Protein AF-A0A3M7LUS4-F1 (afdb_monomer)

Mean predicted aligned error: 15.09 Å

Sequence (113 aa):
MAPHTVATRAAIVAFKVDGKTNNEITALTGVDTRTIQRIVARAIARGFDPDARPMVLLNHYFEDAPRSGRPSKRAEVAKRIEELVNSSRDERETETPEELDPLGELEPLEGLE

Foldseek 3Di:
DPDDDLVLLLVLLVVVLVPDDLVVNCVVRVDDSVVSVVSNVQLVVQPQDSPDPPGDRDSSSRDDDDPPDPQDPVNVVVVVVVVVVVVVVVVVVPPDPDDDDPDDDDDDDDDDD

Nearest PDB structures (foldseek):
  2lvs-assembly1_A  TM=4.681E-01  e=2.027E-01  Hyperthermus butylicus DSM 5456
  7r3e-assembly1_A  TM=7.385E-01  e=7.159E+00  Pseudomonas aeruginosa PAO1
  2pmh-assembly1_A  TM=6.566E-01  e=5.319E+00  Sulfurisphaera tokodaii str. 7
  5a31-assembly1_N  TM=3.880E-01  e=3.307E+00  Homo sapiens

pLDDT: mean 81.19, std 18.34, range [42.69, 98.0]

Solvent-accessible surface area (backbone atoms only — not comparable to full-atom values): 7374 Å² total; per-residue (Å²): 128,82,85,75,51,51,66,58,48,50,51,54,44,52,41,48,64,74,65,53,50,58,66,59,50,22,72,75,69,73,46,54,58,70,55,52,52,53,50,47,55,46,19,42,76,58,71,47,61,78,82,48,82,78,76,79,88,58,67,81,39,48,54,81,74,84,77,87,59,82,75,49,75,66,55,51,51,51,52,51,50,52,54,49,55,52,56,65,52,65,70,69,73,73,77,71,82,76,80,83,84,83,85,88,84,83,81,80,92,80,84,92,130

Organism: NCBI:txid1302712

Secondary structure (DSSP, 8-state):
-PPPPHHHHHHHHHHHHTT--HHHHHHHH---HHHHHHHHHHHHHTT--SS-SS----HHHHSPPP---SPPHHHHHHHHHHHHHHHHHHTTS--PPP---------------

Structure (mmCIF, N/CA/C/O backbone):
data_AF-A0A3M7LUS4-F1
#
_entry.id   AF-A0A3M7LUS4-F1
#
loop_
_atom_site.group_PDB
_atom_site.id
_atom_site.type_symbol
_atom_site.label_atom_id
_atom_site.label_alt_id
_atom_site.label_comp_id
_atom_site.label_asym_id
_atom_site.label_entity_id
_atom_site.label_seq_id
_atom_site.pdbx_PDB_ins_code
_atom_site.Cartn_x
_atom_site.Cartn_y
_atom_site.Cartn_z
_atom_site.occupancy
_atom_site.B_iso_or_equiv
_atom_site.auth_seq_id
_atom_site.auth_comp_id
_atom_site.auth_asym_id
_atom_site.auth_atom_id
_atom_site.pdbx_PDB_model_num
ATOM 1 N N . MET A 1 1 ? 5.631 12.030 6.169 1.00 51.47 1 MET A N 1
ATOM 2 C CA . MET A 1 1 ? 5.195 10.686 6.601 1.00 51.47 1 MET A CA 1
ATOM 3 C C . MET A 1 1 ? 6.411 9.799 6.716 1.00 51.47 1 MET A C 1
ATOM 5 O O . MET A 1 1 ? 7.170 9.728 5.754 1.00 51.47 1 MET A O 1
ATOM 9 N N . ALA A 1 2 ? 6.590 9.146 7.863 1.00 60.56 2 ALA A N 1
ATOM 10 C CA . ALA A 1 2 ? 7.526 8.035 7.958 1.00 60.56 2 ALA A CA 1
ATOM 11 C C . ALA A 1 2 ? 7.120 6.947 6.941 1.00 60.56 2 ALA A C 1
ATOM 13 O O . ALA A 1 2 ? 5.923 6.752 6.710 1.00 60.56 2 ALA A O 1
ATOM 14 N N . PRO A 1 3 ? 8.077 6.286 6.276 1.00 78.38 3 PRO A N 1
ATOM 15 C CA . PRO A 1 3 ? 7.762 5.245 5.310 1.00 78.38 3 PRO A CA 1
ATOM 16 C C . PRO A 1 3 ? 7.086 4.065 6.019 1.00 78.38 3 PRO A C 1
ATOM 18 O O . PRO A 1 3 ? 7.643 3.496 6.954 1.00 78.38 3 PRO A O 1
ATOM 21 N N . HIS A 1 4 ? 5.888 3.683 5.572 1.00 88.75 4 HIS A N 1
ATOM 22 C CA . HIS A 1 4 ? 5.248 2.454 6.043 1.00 88.75 4 HIS A CA 1
ATOM 23 C C . HIS A 1 4 ? 6.012 1.245 5.505 1.00 88.75 4 HIS A C 1
ATOM 25 O O . HIS A 1 4 ? 6.396 1.217 4.330 1.00 88.75 4 HIS A O 1
ATOM 31 N N . THR A 1 5 ? 6.227 0.236 6.344 1.00 93.94 5 THR A N 1
ATOM 32 C CA . THR A 1 5 ? 6.899 -0.996 5.919 1.00 93.94 5 THR A CA 1
ATOM 33 C C . THR A 1 5 ? 6.065 -1.718 4.857 1.00 93.94 5 THR A C 1
ATOM 35 O O . THR A 1 5 ? 4.860 -1.484 4.716 1.00 93.94 5 THR A O 1
ATOM 38 N N . VAL A 1 6 ? 6.705 -2.598 4.085 1.00 95.06 6 VAL A N 1
ATOM 39 C CA . VAL A 1 6 ? 6.011 -3.458 3.111 1.00 95.06 6 VAL A CA 1
ATOM 40 C C . VAL A 1 6 ? 4.909 -4.275 3.796 1.00 95.06 6 VAL A C 1
ATOM 42 O O . VAL A 1 6 ? 3.795 -4.336 3.285 1.00 95.06 6 VAL A O 1
ATOM 45 N N . ALA A 1 7 ? 5.176 -4.789 5.001 1.00 95.69 7 ALA A N 1
ATOM 46 C CA . ALA A 1 7 ? 4.209 -5.544 5.793 1.00 95.69 7 ALA A CA 1
ATOM 47 C C . ALA A 1 7 ? 2.953 -4.724 6.140 1.00 95.69 7 ALA A C 1
ATOM 49 O O . ALA A 1 7 ? 1.838 -5.196 5.931 1.00 95.69 7 ALA A O 1
ATOM 50 N N . THR A 1 8 ? 3.107 -3.475 6.600 1.00 96.62 8 THR A N 1
ATOM 51 C CA . THR A 1 8 ? 1.955 -2.606 6.903 1.00 96.62 8 THR A CA 1
ATOM 52 C C . THR A 1 8 ? 1.119 -2.334 5.652 1.00 96.62 8 THR A C 1
ATOM 54 O O . THR A 1 8 ? -0.108 -2.371 5.708 1.00 96.62 8 THR A O 1
ATOM 57 N N . ARG A 1 9 ? 1.766 -2.089 4.505 1.00 96.81 9 ARG A N 1
ATOM 58 C CA . ARG A 1 9 ? 1.069 -1.857 3.230 1.00 96.81 9 ARG A CA 1
ATOM 59 C C . ARG A 1 9 ? 0.298 -3.096 2.768 1.00 96.81 9 ARG A C 1
ATOM 61 O O . ARG A 1 9 ? -0.855 -2.962 2.366 1.00 96.81 9 ARG A O 1
ATOM 68 N N . ALA A 1 10 ? 0.908 -4.277 2.871 1.00 97.25 10 ALA A N 1
ATOM 69 C CA . ALA A 1 10 ? 0.267 -5.544 2.534 1.00 97.25 10 ALA A CA 1
ATOM 70 C C . ALA A 1 10 ? -0.949 -5.822 3.433 1.00 97.25 10 ALA A C 1
ATOM 72 O O . ALA A 1 10 ? -2.017 -6.153 2.924 1.00 97.25 10 ALA A O 1
ATOM 73 N N . ALA A 1 11 ? -0.824 -5.602 4.748 1.00 97.38 11 ALA A N 1
ATOM 74 C CA . ALA A 1 11 ? -1.928 -5.767 5.694 1.00 97.38 11 ALA A CA 1
ATOM 75 C C . ALA A 1 11 ? -3.113 -4.839 5.375 1.00 97.38 11 ALA A C 1
ATOM 77 O O . ALA A 1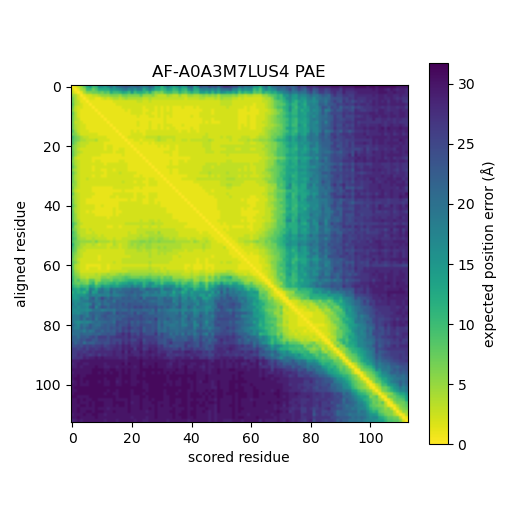 11 ? -4.259 -5.277 5.378 1.00 97.38 11 ALA A O 1
ATOM 78 N N . ILE A 1 12 ? -2.846 -3.573 5.030 1.00 97.75 12 ILE A N 1
ATOM 79 C CA . ILE A 1 12 ? -3.886 -2.614 4.625 1.00 97.75 12 ILE A CA 1
ATOM 80 C C . ILE A 1 12 ? -4.658 -3.110 3.399 1.00 97.75 12 ILE A C 1
ATOM 82 O O . ILE A 1 12 ? -5.886 -3.041 3.384 1.00 97.75 12 ILE A O 1
ATOM 86 N N . VAL A 1 13 ? -3.958 -3.605 2.374 1.00 97.69 13 VAL A N 1
ATOM 87 C CA . VAL A 1 13 ? -4.610 -4.122 1.162 1.00 97.69 13 VAL A CA 1
ATOM 88 C C . VAL A 1 13 ? -5.402 -5.390 1.460 1.00 97.69 13 VAL A C 1
AT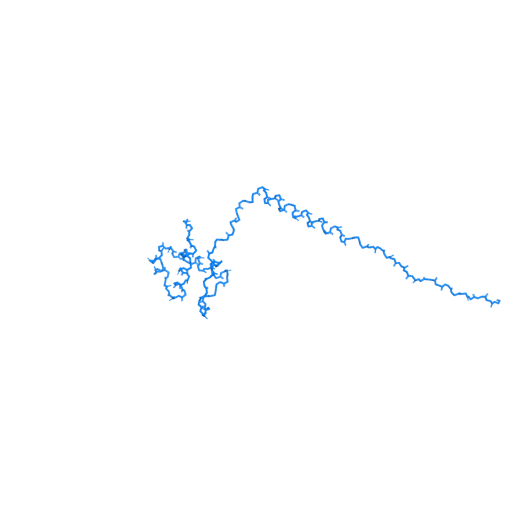OM 90 O O . VAL A 1 13 ? -6.549 -5.484 1.031 1.00 97.69 13 VAL A O 1
ATOM 93 N N . ALA A 1 14 ? -4.860 -6.302 2.269 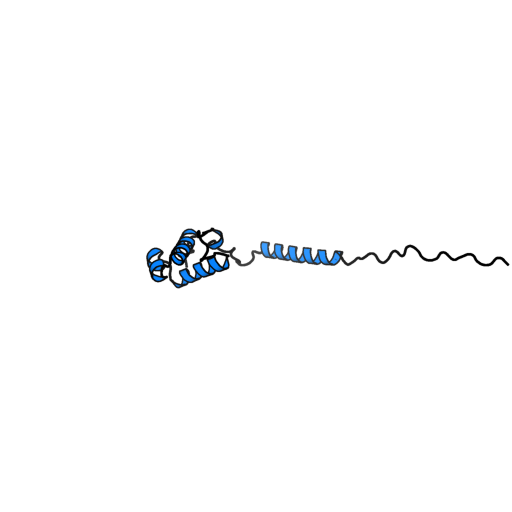1.00 97.31 14 ALA A N 1
ATOM 94 C CA . ALA A 1 14 ? -5.578 -7.494 2.711 1.00 97.31 14 ALA A CA 1
ATOM 95 C C . ALA A 1 14 ? -6.884 -7.137 3.442 1.00 97.31 14 ALA A C 1
ATOM 97 O O . ALA A 1 14 ? -7.943 -7.646 3.090 1.00 97.31 14 ALA A O 1
ATOM 98 N N . PHE A 1 15 ? -6.841 -6.198 4.393 1.00 97.69 15 PHE A N 1
ATOM 99 C CA . PHE A 1 15 ? -8.043 -5.724 5.087 1.00 97.69 15 PHE A CA 1
ATOM 100 C C . PHE A 1 15 ? -9.044 -5.053 4.152 1.00 97.69 15 PHE A C 1
ATOM 102 O O . PHE A 1 15 ? -10.251 -5.151 4.368 1.00 97.69 15 PHE A O 1
ATOM 109 N N . LYS A 1 16 ? -8.559 -4.370 3.110 1.00 96.38 16 LYS A N 1
ATOM 110 C CA . LYS A 1 16 ? -9.435 -3.740 2.128 1.00 96.38 16 LYS A CA 1
ATOM 111 C C . LYS A 1 16 ? -10.191 -4.773 1.297 1.00 96.38 16 LYS A C 1
ATOM 113 O O . LYS A 1 16 ? -11.386 -4.598 1.085 1.00 96.38 16 LYS A O 1
ATOM 118 N N . VAL A 1 17 ? -9.511 -5.837 0.870 1.00 96.19 17 VAL A N 1
ATOM 119 C CA . VAL A 1 17 ? -10.120 -6.962 0.139 1.00 96.19 17 VAL A CA 1
ATOM 120 C C . VAL A 1 17 ? -11.077 -7.757 1.029 1.00 96.19 17 VAL A C 1
ATOM 122 O O . VAL A 1 17 ? -12.121 -8.195 0.560 1.00 96.19 17 VAL A O 1
ATOM 125 N N . ASP A 1 18 ? -10.771 -7.864 2.323 1.00 95.12 18 ASP A N 1
ATOM 126 C CA . ASP A 1 18 ? -11.642 -8.451 3.354 1.00 95.12 18 ASP A CA 1
ATOM 127 C C . ASP A 1 18 ? -12.892 -7.595 3.668 1.00 95.12 18 ASP A C 1
ATOM 129 O O . ASP A 1 18 ? -13.742 -7.985 4.461 1.00 95.12 18 ASP A O 1
ATOM 133 N N . GLY A 1 19 ? -13.031 -6.414 3.054 1.00 95.81 19 GLY A N 1
ATOM 134 C CA . GLY A 1 19 ? -14.228 -5.574 3.162 1.00 95.81 19 GLY A CA 1
ATOM 135 C C . GLY A 1 19 ? -14.224 -4.568 4.316 1.00 95.81 19 GLY A C 1
ATOM 136 O O . GLY A 1 19 ? -15.234 -3.902 4.540 1.00 95.81 19 GLY A O 1
ATOM 137 N N . LYS A 1 20 ? -13.104 -4.391 5.031 1.00 97.31 20 LYS A N 1
ATOM 138 C CA . LYS A 1 20 ? -13.018 -3.402 6.118 1.00 97.31 20 LYS A CA 1
ATOM 139 C C . LYS A 1 20 ? -13.118 -1.969 5.603 1.00 97.31 20 LYS A C 1
ATOM 141 O O . LYS A 1 20 ? -12.579 -1.584 4.553 1.00 97.31 20 LYS A O 1
ATOM 146 N N . THR A 1 21 ? -13.783 -1.138 6.393 1.00 97.81 21 THR A N 1
ATOM 147 C CA . THR A 1 21 ? -13.861 0.301 6.161 1.00 97.81 21 THR A CA 1
ATOM 148 C C . THR A 1 21 ? -12.510 0.961 6.436 1.00 97.81 21 THR A C 1
ATOM 150 O O . THR A 1 21 ? -11.677 0.459 7.190 1.00 97.81 21 THR A O 1
ATOM 153 N N . ASN A 1 22 ? -12.275 2.136 5.846 1.00 97.25 22 ASN A N 1
ATOM 154 C CA . ASN A 1 22 ? -11.017 2.853 6.073 1.00 97.25 22 ASN A CA 1
ATOM 155 C C . ASN A 1 22 ? -10.842 3.247 7.548 1.00 97.25 22 ASN A C 1
ATOM 157 O O . ASN A 1 22 ? -9.716 3.255 8.028 1.00 97.25 22 ASN A O 1
ATOM 161 N N . ASN A 1 23 ? -11.934 3.525 8.266 1.00 97.56 23 ASN A N 1
ATOM 162 C CA . ASN A 1 23 ? -11.887 3.890 9.682 1.00 97.56 23 ASN A CA 1
ATOM 163 C C . ASN A 1 23 ? -11.447 2.710 10.557 1.00 97.56 23 ASN A C 1
ATOM 165 O O . ASN A 1 23 ? -10.610 2.887 11.438 1.00 97.56 23 ASN A O 1
ATOM 169 N N . GLU A 1 24 ? -11.950 1.503 10.284 1.00 98.00 24 GLU A N 1
ATOM 170 C CA . GLU A 1 24 ? -11.506 0.285 10.976 1.00 98.00 24 GLU A CA 1
ATOM 171 C C . GLU A 1 24 ? -10.031 -0.004 10.691 1.00 98.00 24 GLU A C 1
ATOM 173 O O . GLU A 1 24 ? -9.264 -0.303 11.603 1.00 98.00 24 GLU A O 1
ATOM 178 N N . ILE A 1 25 ? -9.597 0.148 9.436 1.00 98.00 25 ILE A N 1
ATOM 179 C CA . ILE A 1 25 ? -8.189 -0.039 9.065 1.00 98.00 25 ILE A CA 1
ATOM 180 C C . ILE A 1 25 ? -7.300 1.000 9.763 1.00 98.00 25 ILE A C 1
ATOM 182 O O . ILE A 1 25 ? -6.218 0.654 10.240 1.00 98.00 25 ILE A O 1
ATOM 186 N N . THR A 1 26 ? -7.742 2.256 9.869 1.00 97.62 26 THR A N 1
ATOM 187 C CA . THR A 1 26 ? -7.034 3.295 10.629 1.00 97.62 26 THR A CA 1
ATOM 188 C C . THR A 1 26 ? -6.947 2.937 12.109 1.00 97.62 26 THR A C 1
ATOM 190 O O . THR A 1 26 ? -5.871 3.063 12.686 1.00 97.62 26 THR A O 1
ATOM 193 N N . ALA A 1 27 ? -8.022 2.431 12.716 1.00 97.31 27 ALA A N 1
ATOM 194 C CA . ALA A 1 27 ? -8.006 1.987 14.108 1.00 97.31 27 ALA A CA 1
ATOM 195 C C . ALA A 1 27 ? -7.037 0.811 14.343 1.00 97.31 27 ALA A C 1
ATOM 197 O O . ALA A 1 27 ? -6.369 0.767 15.372 1.00 97.31 27 ALA A O 1
ATOM 198 N N . LEU A 1 28 ? -6.917 -0.111 13.380 1.00 96.38 28 LEU A N 1
ATOM 199 C CA . LEU A 1 28 ? -6.034 -1.280 13.474 1.00 96.38 28 LEU A CA 1
ATOM 200 C C . LEU A 1 28 ? -4.559 -0.959 13.204 1.00 96.38 28 LEU A C 1
ATOM 202 O O . LEU A 1 28 ? -3.674 -1.541 13.823 1.00 96.38 28 LEU A O 1
ATOM 206 N N . THR A 1 29 ? -4.282 -0.079 12.242 1.00 94.94 29 THR A N 1
ATOM 207 C CA . THR A 1 29 ? -2.917 0.141 11.726 1.00 94.94 29 THR A CA 1
ATOM 208 C C . THR A 1 29 ? -2.315 1.486 12.127 1.00 94.94 29 THR A C 1
ATOM 210 O O . THR A 1 29 ? -1.119 1.698 11.933 1.00 94.94 29 THR A O 1
ATOM 213 N N . GLY A 1 30 ? -3.126 2.414 12.643 1.00 95.56 30 GLY A N 1
ATOM 214 C CA . GLY A 1 30 ? -2.736 3.799 12.914 1.00 95.56 30 GLY A CA 1
ATOM 215 C C . GLY A 1 30 ? -2.483 4.638 11.655 1.00 95.56 30 GLY A C 1
ATOM 216 O O . GLY A 1 30 ? -2.020 5.773 11.758 1.00 95.56 30 GLY A O 1
ATOM 217 N N . VAL A 1 31 ? -2.749 4.098 10.461 1.00 95.75 31 VAL A N 1
ATOM 218 C CA . VAL A 1 31 ? -2.508 4.781 9.186 1.00 95.75 31 VAL A CA 1
ATOM 219 C C . VAL A 1 31 ? -3.719 5.619 8.801 1.00 95.75 31 VAL A C 1
ATOM 221 O O . VAL A 1 31 ? -4.855 5.147 8.834 1.00 95.75 31 VAL A O 1
ATOM 224 N N . ASP A 1 32 ? -3.480 6.869 8.407 1.00 95.88 32 ASP A N 1
ATOM 225 C CA . ASP A 1 32 ? -4.545 7.779 8.006 1.00 95.88 32 ASP A CA 1
ATOM 226 C C . ASP A 1 32 ? -5.283 7.289 6.745 1.00 95.88 32 ASP A C 1
ATOM 228 O O . ASP A 1 32 ? -4.726 6.625 5.863 1.00 95.88 32 ASP A O 1
ATOM 232 N N . THR A 1 33 ? -6.561 7.646 6.646 1.00 96.88 33 THR A N 1
ATOM 233 C CA . THR A 1 33 ? -7.457 7.188 5.575 1.00 96.88 33 THR A CA 1
ATOM 234 C C . THR A 1 33 ? -6.978 7.583 4.177 1.00 96.88 33 THR A C 1
ATOM 236 O O . THR A 1 33 ? -7.136 6.805 3.231 1.00 96.88 33 THR A O 1
ATOM 239 N N . ARG A 1 34 ? -6.340 8.751 4.029 1.00 96.00 34 ARG A N 1
ATOM 240 C CA . ARG A 1 34 ? -5.773 9.217 2.754 1.00 96.00 34 ARG A CA 1
ATOM 241 C C . ARG A 1 34 ? -4.588 8.349 2.340 1.00 96.00 34 ARG A C 1
ATOM 243 O O . ARG A 1 34 ? -4.436 8.019 1.164 1.00 96.00 34 ARG A O 1
ATOM 250 N N . THR A 1 35 ? -3.755 7.947 3.288 1.00 95.75 35 THR A N 1
ATOM 251 C CA . THR A 1 35 ? -2.636 7.042 3.046 1.00 95.75 35 THR A CA 1
ATOM 252 C C . THR A 1 35 ? -3.103 5.641 2.692 1.00 95.75 35 THR A C 1
ATOM 254 O O . THR A 1 35 ? -2.571 5.067 1.742 1.00 95.75 35 THR A O 1
ATOM 257 N N . ILE A 1 36 ? -4.125 5.117 3.374 1.00 96.81 36 ILE A N 1
ATOM 258 C CA . ILE A 1 36 ? -4.747 3.831 3.028 1.00 96.81 36 ILE A CA 1
ATOM 259 C C . ILE A 1 36 ? -5.168 3.825 1.553 1.00 96.81 36 ILE A C 1
ATOM 261 O O . ILE A 1 36 ? -4.763 2.942 0.797 1.00 96.81 36 ILE A O 1
ATOM 265 N N . GLN A 1 37 ? -5.899 4.853 1.111 1.00 96.88 37 GLN A N 1
ATOM 266 C CA . GLN A 1 37 ? -6.328 4.975 -0.287 1.00 96.88 37 GLN A CA 1
ATOM 267 C C . GLN A 1 37 ? -5.142 5.015 -1.261 1.00 96.88 37 GLN A C 1
ATOM 269 O O . GLN A 1 37 ? -5.161 4.334 -2.285 1.00 96.88 37 GLN A O 1
ATOM 274 N N . ARG A 1 38 ? -4.078 5.761 -0.936 1.00 96.12 38 ARG A N 1
ATOM 275 C CA . ARG A 1 38 ? -2.865 5.827 -1.770 1.00 96.12 38 ARG A CA 1
ATOM 276 C C . ARG A 1 38 ? -2.142 4.488 -1.872 1.00 96.12 38 ARG A C 1
ATOM 278 O O . ARG A 1 38 ? -1.609 4.179 -2.935 1.00 96.12 38 ARG A O 1
ATOM 285 N N . ILE A 1 39 ? -2.086 3.722 -0.783 1.00 96.44 39 ILE A N 1
ATOM 286 C CA . ILE A 1 39 ? -1.462 2.395 -0.763 1.00 96.44 39 ILE A CA 1
ATOM 287 C C . ILE A 1 39 ? -2.236 1.448 -1.679 1.00 96.44 39 ILE A C 1
ATOM 289 O O . ILE A 1 39 ? -1.628 0.830 -2.550 1.00 96.44 39 ILE A O 1
ATOM 293 N N . VAL A 1 40 ? -3.563 1.393 -1.531 1.00 96.50 40 VAL A N 1
ATOM 294 C CA . VAL A 1 40 ? -4.432 0.536 -2.351 1.00 96.50 40 VAL A CA 1
ATOM 295 C C . VAL A 1 40 ? -4.321 0.908 -3.831 1.00 96.50 40 VAL A C 1
ATOM 297 O O . VAL A 1 40 ? -4.039 0.047 -4.659 1.00 96.50 40 VAL A O 1
ATOM 300 N N . ALA A 1 41 ? -4.439 2.196 -4.168 1.00 96.88 41 ALA A N 1
ATOM 301 C CA . ALA A 1 41 ? -4.322 2.664 -5.549 1.00 96.88 41 ALA A CA 1
ATOM 302 C C . ALA A 1 41 ? -2.962 2.311 -6.176 1.00 96.88 41 ALA A C 1
ATOM 304 O O . ALA A 1 41 ? -2.892 1.922 -7.339 1.00 96.88 41 ALA A O 1
ATOM 305 N N . ARG A 1 42 ? -1.871 2.410 -5.405 1.00 95.94 42 ARG A N 1
ATOM 306 C CA . ARG A 1 42 ? -0.529 2.056 -5.884 1.00 95.94 42 ARG A CA 1
ATOM 307 C C . ARG A 1 42 ? -0.354 0.553 -6.081 1.00 95.94 42 ARG A C 1
ATOM 309 O O . ARG A 1 42 ? 0.326 0.168 -7.026 1.00 95.94 42 ARG A O 1
ATOM 316 N N . ALA A 1 43 ? -0.930 -0.273 -5.210 1.00 96.50 43 ALA A N 1
ATOM 317 C CA . ALA A 1 43 ? -0.913 -1.720 -5.390 1.00 96.50 43 ALA A CA 1
ATOM 318 C C . ALA A 1 43 ? -1.624 -2.099 -6.699 1.00 96.50 43 ALA A C 1
ATOM 320 O O . ALA A 1 43 ? -1.036 -2.795 -7.524 1.00 96.50 43 ALA A O 1
ATOM 321 N N . ILE A 1 44 ? -2.824 -1.551 -6.937 1.00 96.81 44 ILE A N 1
ATOM 322 C CA . ILE A 1 44 ? -3.594 -1.772 -8.175 1.00 96.81 44 ILE A CA 1
ATOM 323 C C . ILE A 1 44 ? -2.795 -1.316 -9.402 1.00 96.81 44 ILE A C 1
ATOM 325 O O . ILE A 1 44 ? -2.640 -2.068 -10.357 1.00 96.81 44 ILE A O 1
ATOM 329 N N . ALA A 1 45 ? -2.186 -0.127 -9.350 1.00 96.56 45 ALA A N 1
ATOM 330 C CA . ALA A 1 45 ? -1.345 0.385 -10.437 1.00 96.56 45 ALA A CA 1
ATOM 331 C C . ALA A 1 45 ? -0.119 -0.498 -10.750 1.00 96.56 45 ALA A C 1
ATOM 333 O O . ALA A 1 45 ? 0.474 -0.373 -11.817 1.00 96.56 45 ALA A O 1
ATOM 334 N N . ARG A 1 46 ? 0.277 -1.380 -9.827 1.00 96.06 46 ARG A N 1
ATOM 335 C CA . ARG A 1 46 ? 1.378 -2.341 -9.988 1.00 96.06 46 ARG A CA 1
ATOM 336 C C . ARG A 1 46 ? 0.902 -3.748 -10.347 1.00 96.06 46 ARG A C 1
ATOM 338 O O . ARG A 1 46 ? 1.696 -4.683 -10.273 1.00 96.06 46 ARG A O 1
ATOM 345 N N . GLY A 1 47 ? -0.369 -3.896 -10.717 1.00 96.38 47 GLY A N 1
ATOM 346 C CA . GLY A 1 47 ? -0.955 -5.159 -11.157 1.00 96.38 47 GLY A CA 1
ATOM 347 C C . GLY A 1 47 ? -1.512 -6.025 -10.030 1.00 96.38 47 GLY A C 1
ATOM 348 O O . GLY A 1 47 ? -1.663 -7.227 -10.226 1.00 96.38 47 GLY A O 1
ATOM 349 N N . PHE A 1 48 ? -1.776 -5.461 -8.848 1.00 97.19 48 PHE A N 1
ATOM 350 C CA . PHE A 1 48 ? -2.555 -6.175 -7.837 1.00 97.19 48 PHE A CA 1
ATOM 351 C C . PHE A 1 48 ? -4.019 -6.269 -8.282 1.00 97.19 48 PHE A C 1
ATOM 353 O O . PHE A 1 48 ? -4.652 -5.238 -8.522 1.00 97.19 48 PHE A O 1
ATOM 360 N N . ASP A 1 49 ? -4.550 -7.489 -8.338 1.00 96.56 49 ASP A N 1
ATOM 361 C CA . ASP A 1 49 ? -5.956 -7.768 -8.624 1.00 96.56 49 ASP A CA 1
ATOM 362 C C . ASP A 1 49 ? -6.735 -7.993 -7.306 1.00 96.56 49 ASP A C 1
ATOM 364 O O . ASP A 1 49 ? -6.482 -8.983 -6.610 1.00 96.56 49 ASP A O 1
ATOM 368 N N . PRO A 1 50 ? -7.662 -7.089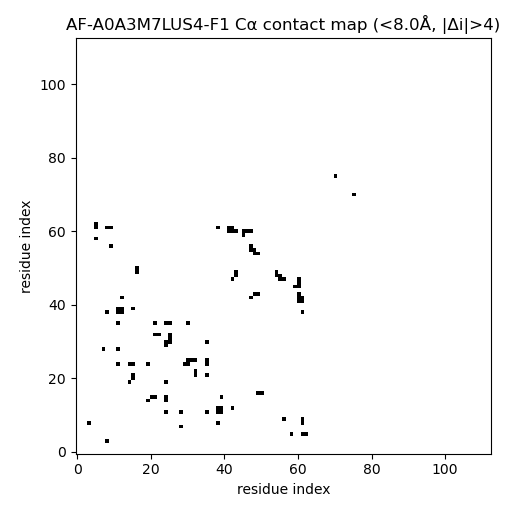 -6.925 1.00 95.56 50 PRO A N 1
ATOM 369 C CA . PRO A 1 50 ? -8.453 -7.222 -5.700 1.00 95.56 50 PRO A CA 1
ATOM 370 C C . PRO A 1 50 ? -9.507 -8.338 -5.763 1.00 95.56 50 PRO A C 1
ATOM 372 O O . PRO A 1 50 ? -9.931 -8.832 -4.710 1.00 95.56 50 PRO A O 1
ATOM 375 N N . ASP A 1 51 ? -9.921 -8.745 -6.962 1.00 95.19 51 ASP A N 1
ATOM 376 C CA . ASP A 1 51 ? -10.983 -9.729 -7.179 1.00 95.19 51 ASP A CA 1
ATOM 377 C C . ASP A 1 51 ? -10.426 -11.149 -7.338 1.00 95.19 51 ASP A C 1
ATOM 379 O O . ASP A 1 51 ? -11.156 -12.125 -7.149 1.00 95.19 51 ASP A O 1
ATOM 383 N N . ALA A 1 52 ? -9.117 -11.287 -7.576 1.00 94.69 52 ALA A N 1
ATOM 384 C CA . ALA A 1 52 ? -8.436 -12.573 -7.651 1.00 94.69 52 ALA A CA 1
ATOM 385 C C . ALA A 1 52 ? -8.650 -13.425 -6.387 1.00 94.69 52 ALA A C 1
ATOM 387 O O . ALA A 1 52 ? -8.483 -12.974 -5.244 1.00 94.69 52 ALA A O 1
ATOM 388 N N . ARG A 1 53 ? -9.000 -14.699 -6.594 1.00 94.62 53 ARG A N 1
ATOM 389 C CA . ARG A 1 53 ? -9.145 -15.711 -5.541 1.00 94.62 53 ARG A CA 1
ATOM 390 C C . ARG A 1 53 ? -8.347 -16.962 -5.937 1.00 94.62 53 ARG A C 1
ATOM 392 O O . ARG A 1 53 ? -8.618 -17.513 -7.001 1.00 94.62 53 ARG A O 1
ATOM 399 N N . PRO A 1 54 ? -7.399 -17.437 -5.107 1.00 93.00 54 PRO A N 1
ATOM 400 C CA . PRO A 1 54 ? -6.964 -16.873 -3.825 1.00 93.00 54 PRO A CA 1
ATOM 401 C C . PRO A 1 54 ? -6.258 -15.517 -3.988 1.00 93.00 54 PRO A C 1
ATOM 403 O O . PRO A 1 54 ? -5.657 -15.240 -5.021 1.00 93.00 54 PRO A O 1
ATOM 406 N N . MET A 1 55 ? -6.328 -14.668 -2.959 1.00 94.38 55 MET A N 1
ATOM 407 C CA . MET A 1 55 ? -5.639 -13.374 -2.961 1.00 94.38 55 MET A CA 1
ATOM 408 C C . MET A 1 55 ? -4.119 -13.581 -2.991 1.00 94.38 55 MET A C 1
ATOM 410 O O . MET A 1 55 ? -3.573 -14.300 -2.154 1.00 94.38 55 MET A O 1
ATOM 414 N N . VAL A 1 56 ? -3.434 -12.900 -3.912 1.00 95.06 56 VAL A N 1
ATOM 415 C CA . VAL A 1 56 ? -1.977 -12.978 -4.073 1.00 95.06 56 VAL A CA 1
ATOM 416 C C . VAL A 1 56 ? -1.332 -11.664 -3.630 1.00 95.06 56 VAL A C 1
ATOM 418 O O . VAL A 1 56 ? -1.552 -10.614 -4.228 1.00 95.06 56 VAL A O 1
ATOM 421 N N . LEU A 1 57 ? -0.510 -11.714 -2.578 1.00 95.00 57 LEU A N 1
ATOM 422 C CA . LEU A 1 57 ? 0.227 -10.560 -2.056 1.00 95.00 57 LEU A CA 1
ATOM 423 C C . LEU A 1 57 ? 1.724 -10.737 -2.333 1.00 95.00 57 LEU A C 1
ATOM 425 O O . LEU A 1 57 ? 2.405 -11.486 -1.638 1.00 95.00 57 LEU A O 1
ATOM 429 N N . LEU A 1 58 ? 2.236 -10.036 -3.345 1.00 96.12 58 LEU A N 1
ATOM 430 C CA . LEU A 1 58 ? 3.659 -10.016 -3.694 1.00 96.12 58 LEU A CA 1
ATOM 431 C C . LEU A 1 58 ? 4.319 -8.722 -3.215 1.00 96.12 58 LEU A C 1
ATOM 433 O O . LEU A 1 58 ? 3.722 -7.645 -3.271 1.00 96.12 58 LEU A O 1
ATOM 437 N N . ASN A 1 59 ? 5.584 -8.807 -2.795 1.00 95.38 59 ASN A N 1
ATOM 438 C CA . ASN A 1 59 ? 6.334 -7.650 -2.294 1.00 95.38 59 ASN A CA 1
ATOM 439 C C . ASN A 1 59 ? 6.391 -6.501 -3.309 1.00 95.38 59 ASN A C 1
ATOM 441 O O . ASN A 1 59 ? 6.240 -5.339 -2.926 1.00 95.38 59 ASN A O 1
ATOM 445 N N . HIS A 1 60 ? 6.522 -6.812 -4.602 1.00 94.25 60 HIS A N 1
ATOM 446 C CA . HIS A 1 60 ? 6.650 -5.801 -5.653 1.00 94.25 60 HIS A CA 1
ATOM 447 C C . HIS A 1 60 ? 5.428 -4.867 -5.754 1.00 94.25 60 HIS A C 1
ATOM 449 O O . HIS A 1 60 ? 5.560 -3.727 -6.200 1.00 94.25 60 HIS A O 1
ATOM 455 N N . TYR A 1 61 ? 4.237 -5.286 -5.298 1.00 95.62 61 TYR A N 1
ATOM 456 C CA . TYR A 1 61 ? 3.068 -4.402 -5.224 1.00 95.62 61 TYR A CA 1
ATOM 457 C C . TYR A 1 61 ? 3.265 -3.283 -4.191 1.00 95.62 61 TYR A C 1
ATOM 459 O O . TYR A 1 61 ? 2.737 -2.178 -4.345 1.00 95.62 61 TYR A O 1
ATOM 467 N N . PHE A 1 62 ? 4.073 -3.524 -3.158 1.00 94.75 62 PHE A N 1
ATOM 468 C CA . PHE A 1 62 ? 4.169 -2.688 -1.963 1.00 94.75 62 PHE A CA 1
ATOM 469 C C . PHE A 1 62 ? 5.519 -1.996 -1.790 1.00 94.75 62 PHE A C 1
ATOM 471 O O . PHE A 1 62 ? 5.577 -1.002 -1.072 1.00 94.75 62 PHE A O 1
ATOM 478 N N . GLU A 1 63 ? 6.583 -2.452 -2.445 1.00 92.75 63 GLU A N 1
ATOM 479 C CA . GLU A 1 63 ? 7.926 -1.858 -2.367 1.00 92.75 63 GLU A CA 1
ATOM 480 C C . GLU A 1 63 ? 7.969 -0.404 -2.852 1.00 92.75 63 GLU A C 1
ATOM 482 O O . GLU A 1 63 ? 7.092 0.056 -3.575 1.00 92.75 63 GLU A O 1
ATOM 487 N N . ASP A 1 64 ? 8.957 0.386 -2.447 1.00 86.56 64 ASP A N 1
ATOM 488 C CA . ASP A 1 64 ? 9.090 1.740 -2.990 1.00 86.56 64 ASP A CA 1
ATOM 489 C C . ASP A 1 64 ? 9.688 1.698 -4.395 1.00 86.56 64 ASP A C 1
ATOM 491 O O . ASP A 1 64 ? 10.602 0.929 -4.674 1.00 86.56 64 ASP A O 1
ATOM 495 N N . ALA A 1 65 ? 9.156 2.533 -5.293 1.00 81.62 65 ALA A N 1
ATOM 496 C CA . ALA A 1 65 ? 9.785 2.710 -6.593 1.00 81.62 65 ALA A CA 1
ATOM 497 C C . ALA A 1 65 ? 11.202 3.279 -6.394 1.00 81.62 65 ALA A C 1
ATOM 499 O O . ALA A 1 65 ? 11.415 4.027 -5.425 1.00 81.62 65 ALA A O 1
ATOM 500 N N . PRO A 1 66 ? 12.146 2.981 -7.306 1.00 80.56 66 PRO A N 1
ATOM 501 C CA . PRO A 1 66 ? 13.448 3.627 -7.303 1.00 80.56 66 PRO A CA 1
ATOM 502 C C . PRO A 1 66 ? 13.241 5.134 -7.187 1.00 80.56 66 PRO A C 1
ATOM 504 O O . PRO A 1 66 ? 12.487 5.731 -7.959 1.00 80.56 66 PRO A O 1
ATOM 507 N N . ARG A 1 67 ? 13.848 5.757 -6.174 1.00 74.88 67 ARG A N 1
ATOM 508 C CA . ARG A 1 67 ? 13.737 7.204 -6.018 1.00 74.8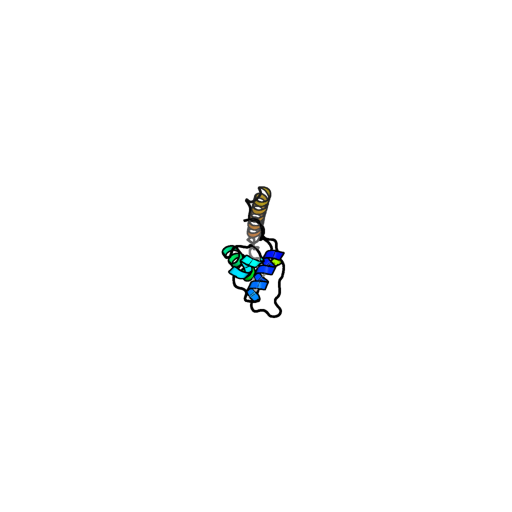8 67 ARG A CA 1
ATOM 509 C C . ARG A 1 67 ? 14.451 7.825 -7.209 1.00 74.88 67 ARG A C 1
ATOM 511 O O . ARG A 1 67 ? 15.675 7.755 -7.283 1.00 74.88 67 ARG A O 1
ATOM 518 N N . SER A 1 68 ? 13.696 8.464 -8.099 1.00 68.44 68 SER A N 1
ATOM 519 C CA . SER A 1 68 ? 14.226 9.407 -9.083 1.00 68.44 68 SER A CA 1
ATOM 520 C C . SER A 1 68 ? 14.695 10.657 -8.332 1.00 68.44 68 SER A C 1
ATOM 522 O O . SER A 1 68 ? 14.090 11.727 -8.393 1.00 68.44 68 SER A O 1
ATOM 524 N N . GLY A 1 69 ? 15.719 10.491 -7.494 1.00 74.69 69 GLY A N 1
ATOM 525 C CA . GLY A 1 69 ? 16.420 11.610 -6.900 1.00 74.69 69 GLY A CA 1
ATOM 526 C C . GLY A 1 69 ? 17.087 12.431 -7.995 1.00 74.69 69 GLY A C 1
ATOM 527 O O . GLY A 1 69 ? 17.063 12.075 -9.176 1.00 74.69 69 GLY A O 1
ATOM 528 N N . ARG A 1 70 ? 17.728 13.528 -7.593 1.00 76.12 70 ARG A N 1
ATOM 529 C CA . ARG A 1 70 ? 18.583 14.275 -8.510 1.00 76.12 70 ARG A CA 1
ATOM 530 C C . ARG A 1 70 ? 19.582 13.296 -9.144 1.00 76.12 70 ARG A C 1
ATOM 532 O O . ARG A 1 70 ? 20.267 12.604 -8.383 1.00 76.12 70 ARG A O 1
ATOM 539 N N . PRO A 1 71 ? 19.672 13.227 -10.484 1.00 74.69 71 PRO A N 1
ATOM 540 C CA . PRO A 1 71 ? 20.690 12.430 -11.144 1.00 74.69 71 PRO A CA 1
ATOM 541 C C . PRO A 1 71 ? 22.047 12.742 -10.521 1.00 74.69 71 PRO A C 1
ATOM 543 O O . PRO A 1 71 ? 22.424 13.906 -10.362 1.00 74.69 71 PRO A O 1
ATOM 546 N N . SER A 1 72 ? 22.762 11.705 -10.092 1.00 74.88 72 SER A N 1
ATOM 547 C CA . SER A 1 72 ? 24.152 11.899 -9.695 1.00 74.88 72 SER A CA 1
ATOM 548 C C . SER A 1 72 ? 24.954 12.285 -10.942 1.00 74.88 72 SER A C 1
ATOM 550 O O . SER A 1 72 ? 24.622 11.836 -12.038 1.00 74.88 72 SER A O 1
ATOM 552 N N . LYS A 1 73 ? 26.040 13.058 -10.798 1.00 74.38 73 LYS A N 1
ATOM 553 C CA . LYS A 1 73 ? 26.925 13.400 -11.934 1.00 74.38 73 LYS A CA 1
ATOM 554 C C . LYS A 1 73 ? 27.351 12.160 -12.740 1.00 74.38 73 LYS A C 1
ATOM 556 O O . LYS A 1 73 ? 27.529 12.238 -13.945 1.00 74.38 73 LYS A O 1
ATOM 561 N N . ARG A 1 74 ? 27.470 10.996 -12.086 1.00 74.38 74 ARG A N 1
ATOM 562 C CA . ARG A 1 74 ? 27.773 9.712 -12.741 1.00 74.38 74 ARG A CA 1
ATOM 563 C C . ARG A 1 74 ? 26.628 9.210 -13.626 1.00 74.38 74 ARG A C 1
ATOM 565 O O . ARG A 1 74 ? 26.894 8.709 -14.708 1.00 74.38 74 ARG A O 1
ATOM 572 N N . ALA A 1 75 ? 25.378 9.359 -13.186 1.00 75.44 75 ALA A N 1
ATOM 573 C CA . ALA A 1 75 ? 24.204 8.993 -13.979 1.00 75.44 75 ALA A CA 1
ATOM 574 C C . ALA A 1 75 ? 24.007 9.935 -15.179 1.00 75.44 75 ALA A C 1
ATOM 576 O O . ALA A 1 75 ? 23.597 9.493 -16.244 1.00 75.44 75 ALA A O 1
ATOM 577 N N . GLU A 1 76 ? 24.346 11.216 -15.024 1.00 77.56 76 GLU A N 1
ATOM 578 C CA . GLU A 1 76 ? 24.335 12.194 -16.118 1.00 77.56 76 GLU A CA 1
ATOM 579 C C . GLU A 1 76 ? 25.387 11.863 -17.186 1.00 77.56 76 GLU A C 1
ATOM 581 O O . GLU A 1 76 ? 25.070 11.822 -18.372 1.00 77.56 76 GLU A O 1
ATOM 586 N N . VAL A 1 77 ? 26.614 11.530 -16.765 1.00 79.50 77 VAL A N 1
ATOM 587 C CA . VAL A 1 77 ? 27.670 11.060 -17.675 1.00 79.50 77 VAL A CA 1
ATOM 588 C C . VAL A 1 77 ? 27.265 9.754 -18.365 1.00 79.50 77 VAL A C 1
ATOM 590 O O . VAL A 1 77 ? 27.436 9.644 -19.573 1.00 79.50 77 VAL A O 1
ATOM 593 N N . ALA A 1 78 ? 26.685 8.791 -17.642 1.00 80.25 78 ALA A N 1
ATOM 594 C CA . ALA A 1 78 ? 26.216 7.533 -18.230 1.00 80.25 78 ALA A CA 1
ATOM 595 C C . ALA A 1 78 ? 25.136 7.761 -19.301 1.00 80.25 78 ALA A C 1
ATOM 597 O O . ALA A 1 78 ? 25.257 7.238 -20.404 1.00 80.25 78 ALA A O 1
ATOM 598 N N . LYS A 1 79 ? 24.142 8.612 -19.014 1.00 79.56 79 LYS A N 1
ATOM 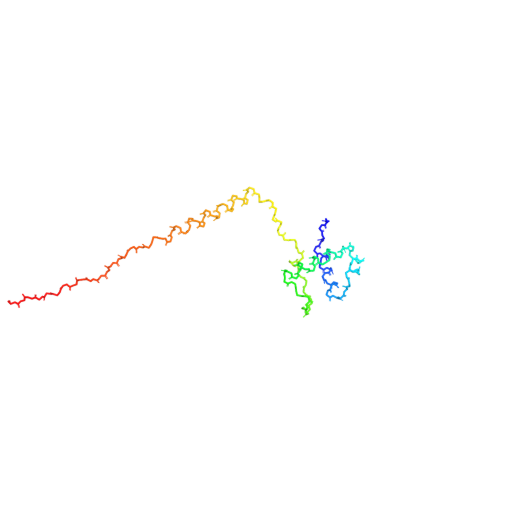599 C CA . LYS A 1 79 ? 23.104 9.004 -19.979 1.00 79.56 79 LYS A CA 1
ATOM 600 C C . LYS A 1 79 ? 23.702 9.690 -21.210 1.00 79.56 79 LYS A C 1
ATOM 602 O O . LYS A 1 79 ? 23.277 9.427 -22.328 1.00 79.56 79 LYS A O 1
ATOM 607 N N . ARG A 1 80 ? 24.718 10.538 -21.021 1.00 80.12 80 ARG A N 1
ATOM 608 C CA . ARG A 1 80 ? 25.395 11.218 -22.132 1.00 80.12 80 ARG A CA 1
ATOM 609 C C . ARG A 1 80 ? 26.202 10.259 -23.009 1.00 80.12 80 ARG A C 1
ATOM 611 O O . ARG A 1 80 ? 26.221 10.434 -24.222 1.00 80.12 80 ARG A O 1
ATOM 618 N N . ILE A 1 81 ? 26.857 9.266 -22.407 1.00 80.62 81 ILE A N 1
ATOM 619 C CA . ILE A 1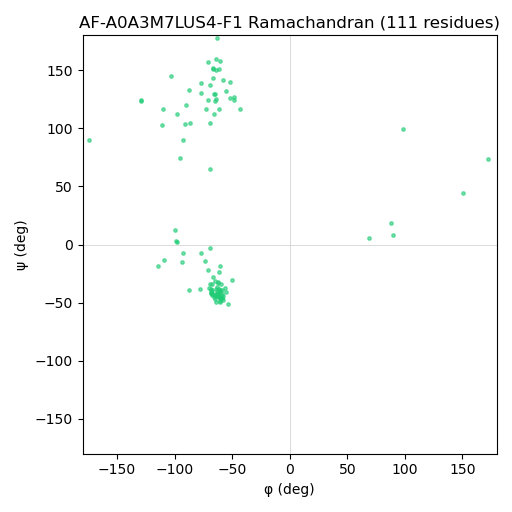 81 ? 27.561 8.205 -23.140 1.00 80.62 81 ILE A CA 1
ATOM 620 C C . ILE A 1 81 ? 26.558 7.376 -23.949 1.00 80.62 81 ILE A C 1
ATOM 622 O O . ILE A 1 81 ? 26.810 7.104 -25.115 1.00 80.62 81 ILE A O 1
ATOM 626 N N . GLU A 1 82 ? 25.415 7.016 -23.360 1.00 82.12 82 GLU A N 1
ATOM 627 C CA . GLU A 1 82 ? 24.355 6.261 -24.039 1.00 82.12 82 GLU A CA 1
ATOM 628 C C . GLU A 1 82 ? 23.775 7.025 -25.243 1.00 82.12 82 GLU A C 1
ATOM 630 O O . GLU A 1 82 ? 23.665 6.466 -26.332 1.00 82.12 82 GLU A O 1
ATOM 635 N N . GLU A 1 83 ? 23.490 8.322 -25.086 1.00 82.44 83 GLU A N 1
ATOM 636 C CA . GLU A 1 83 ? 23.076 9.203 -26.190 1.00 82.44 83 GLU A CA 1
ATOM 637 C C . GLU A 1 83 ? 24.125 9.252 -27.313 1.00 82.44 83 GLU A C 1
ATOM 639 O O . GLU A 1 83 ? 23.773 9.133 -28.486 1.00 82.44 83 GLU A O 1
ATOM 644 N N . LEU A 1 84 ? 25.411 9.382 -26.964 1.00 81.00 84 LEU A N 1
ATOM 645 C CA . LEU A 1 84 ? 26.501 9.440 -27.939 1.00 81.00 84 LEU A CA 1
ATOM 646 C C . LEU A 1 84 ? 26.637 8.119 -28.714 1.00 81.00 84 LEU A C 1
ATOM 648 O O . LEU A 1 84 ? 26.705 8.130 -29.940 1.00 81.00 84 LEU A O 1
ATOM 652 N N . VAL A 1 85 ? 26.618 6.979 -28.016 1.00 81.94 85 VAL A N 1
ATOM 653 C CA . VAL A 1 85 ? 26.729 5.643 -28.628 1.00 81.94 85 VAL A CA 1
ATOM 654 C C . VAL A 1 85 ? 25.588 5.375 -29.608 1.00 81.94 85 VAL A C 1
ATOM 656 O O . VAL A 1 85 ? 25.835 4.820 -30.678 1.00 81.94 85 VAL A O 1
ATOM 659 N N . ASN A 1 86 ? 24.363 5.785 -29.271 1.00 73.81 86 ASN A N 1
ATOM 660 C CA . ASN A 1 86 ? 23.216 5.629 -30.163 1.00 73.81 86 ASN A CA 1
ATOM 661 C C . ASN A 1 86 ? 23.350 6.519 -31.408 1.00 73.81 86 ASN A C 1
ATOM 663 O O . ASN A 1 86 ? 23.186 6.017 -32.515 1.00 73.81 86 ASN A O 1
ATOM 667 N N . SER A 1 87 ? 23.770 7.782 -31.254 1.00 73.56 87 SER A N 1
ATOM 668 C CA . SER A 1 87 ? 24.000 8.666 -32.409 1.00 73.56 87 SER A CA 1
ATOM 669 C C . SER A 1 87 ? 25.095 8.153 -33.356 1.00 73.56 87 SER A C 1
ATOM 671 O O . SER A 1 87 ? 24.929 8.184 -34.567 1.00 73.56 87 SER A O 1
ATOM 673 N N . SER A 1 88 ? 26.177 7.572 -32.826 1.00 66.25 88 SER A N 1
ATOM 674 C CA . SER A 1 88 ? 27.261 6.986 -33.634 1.00 66.25 88 SER A CA 1
ATOM 675 C C . SER A 1 88 ? 26.921 5.617 -34.244 1.00 66.25 88 SER A C 1
ATOM 677 O O . SER A 1 88 ? 27.726 5.035 -34.980 1.00 66.25 88 SER A O 1
ATOM 679 N N . ARG A 1 89 ? 25.776 5.030 -33.882 1.00 57.28 89 ARG A N 1
ATOM 680 C CA . ARG A 1 89 ? 25.276 3.789 -34.481 1.00 57.28 89 ARG A CA 1
ATOM 681 C C . ARG A 1 89 ? 24.432 4.084 -35.720 1.00 57.28 89 ARG A C 1
ATOM 683 O O . ARG A 1 89 ? 24.610 3.378 -36.705 1.00 57.28 89 ARG A O 1
ATOM 690 N N . ASP A 1 90 ? 23.625 5.142 -35.685 1.00 56.69 90 ASP A N 1
ATOM 691 C CA . ASP A 1 90 ? 22.798 5.576 -36.820 1.00 56.69 90 ASP A CA 1
ATOM 692 C C . ASP A 1 90 ? 23.642 6.041 -38.025 1.00 56.69 90 ASP A C 1
ATOM 694 O O . ASP A 1 90 ? 23.265 5.824 -39.172 1.00 56.69 90 ASP A O 1
ATOM 698 N N . GLU A 1 91 ? 24.832 6.605 -37.793 1.00 56.41 91 GLU A N 1
ATOM 699 C CA . GLU A 1 91 ? 25.723 7.099 -38.860 1.00 56.41 91 GLU A CA 1
ATOM 700 C C . GLU A 1 91 ? 26.441 5.993 -39.662 1.00 56.41 91 GLU A C 1
ATOM 702 O O . GLU A 1 91 ? 27.010 6.267 -40.715 1.00 56.41 91 GLU A O 1
ATOM 707 N N . ARG A 1 92 ? 26.446 4.738 -39.187 1.00 55.34 92 ARG A N 1
ATOM 708 C CA . ARG A 1 92 ? 27.148 3.621 -39.858 1.00 55.34 92 ARG A CA 1
ATOM 709 C C . ARG A 1 92 ? 26.279 2.823 -40.828 1.00 55.34 92 ARG A C 1
ATOM 711 O O . ARG A 1 92 ? 26.806 1.957 -41.518 1.00 55.34 92 ARG A O 1
ATOM 718 N N . GLU A 1 93 ? 24.976 3.086 -40.884 1.00 54.66 93 GLU A N 1
ATOM 719 C CA . GLU A 1 93 ? 24.039 2.348 -41.746 1.00 54.66 93 GLU A CA 1
ATOM 720 C C . GLU A 1 93 ? 23.725 3.078 -43.068 1.00 54.66 93 GLU A C 1
ATOM 722 O O . GLU A 1 93 ? 22.953 2.572 -43.878 1.00 54.66 93 GLU A O 1
ATOM 727 N N . THR A 1 94 ? 24.347 4.234 -43.335 1.00 50.94 94 THR A N 1
ATOM 728 C CA . THR A 1 94 ? 24.103 5.035 -44.552 1.00 50.94 94 THR A CA 1
ATOM 729 C C . THR A 1 94 ? 25.116 4.839 -45.683 1.00 50.94 94 THR A C 1
ATOM 731 O O . THR A 1 94 ? 24.977 5.475 -46.722 1.00 50.94 94 THR A O 1
ATOM 734 N N . GLU A 1 95 ? 26.107 3.957 -45.538 1.00 49.88 95 GLU A N 1
ATOM 735 C CA . GLU A 1 95 ? 26.988 3.569 -46.650 1.00 49.88 95 GLU A CA 1
ATOM 736 C C . GLU A 1 95 ? 26.468 2.278 -47.298 1.00 49.88 95 GLU A C 1
ATOM 738 O O . GLU A 1 95 ? 26.992 1.182 -47.104 1.00 49.88 95 GLU A O 1
ATOM 743 N N . THR A 1 96 ? 25.382 2.399 -48.063 1.00 48.50 96 THR A N 1
ATOM 744 C CA . THR A 1 96 ? 25.033 1.400 -49.078 1.00 48.50 96 THR A CA 1
ATOM 745 C C . THR A 1 96 ? 26.134 1.394 -50.143 1.00 48.50 96 THR A C 1
ATOM 747 O O . THR A 1 96 ? 26.407 2.462 -50.694 1.00 48.50 96 THR A O 1
ATOM 750 N N . PRO A 1 97 ? 26.765 0.251 -50.470 1.00 48.31 97 PRO A N 1
ATOM 751 C CA . PRO A 1 97 ? 27.648 0.171 -51.623 1.00 48.31 97 PRO A CA 1
ATOM 752 C C . PRO A 1 97 ? 26.829 0.474 -52.877 1.00 48.31 97 PRO A C 1
ATOM 754 O O . PRO A 1 97 ? 25.870 -0.235 -53.186 1.00 48.31 97 PRO A O 1
ATOM 757 N N . GLU A 1 98 ? 27.194 1.562 -53.542 1.00 55.94 98 GLU A N 1
ATOM 758 C CA . GLU A 1 98 ? 26.737 1.928 -54.874 1.00 55.94 98 GLU A CA 1
ATOM 759 C C . GLU A 1 98 ? 26.957 0.743 -55.833 1.00 55.94 98 GLU A C 1
ATOM 761 O O . 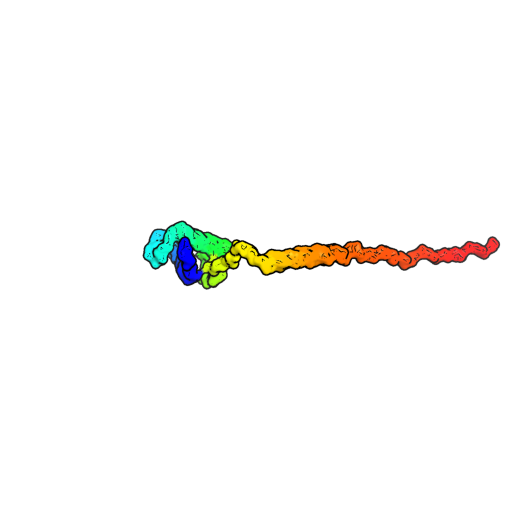GLU A 1 98 ? 27.930 -0.008 -55.728 1.00 55.94 98 GLU A O 1
ATOM 766 N N . GLU A 1 99 ? 25.970 0.545 -56.694 1.00 55.66 99 GLU A N 1
ATOM 767 C CA . GLU A 1 99 ? 25.710 -0.606 -57.551 1.00 55.66 99 GLU A CA 1
ATOM 768 C C . GLU A 1 99 ? 26.962 -1.165 -58.255 1.00 55.66 99 GLU A C 1
ATOM 770 O O . GLU A 1 99 ? 27.562 -0.529 -59.119 1.00 55.66 99 GLU A O 1
ATOM 775 N N . LEU A 1 100 ? 27.325 -2.417 -57.950 1.00 50.78 100 LEU A N 1
ATOM 776 C CA . LEU A 1 100 ? 28.008 -3.244 -58.940 1.00 50.78 100 LEU A CA 1
ATOM 777 C C . LEU A 1 100 ? 26.947 -3.630 -59.968 1.00 50.78 100 LEU A C 1
ATOM 779 O O . LEU A 1 100 ? 25.994 -4.326 -59.618 1.00 50.78 100 LEU A O 1
ATOM 783 N N . ASP A 1 101 ? 27.129 -3.182 -61.205 1.00 53.12 101 ASP A N 1
ATOM 784 C CA . ASP A 1 101 ? 26.387 -3.615 -62.387 1.00 53.12 101 ASP A CA 1
ATOM 785 C C . ASP A 1 101 ? 27.152 -4.769 -63.066 1.00 53.12 101 ASP A C 1
ATOM 787 O O . ASP A 1 101 ? 28.071 -4.533 -63.857 1.00 53.12 101 ASP A O 1
ATOM 791 N N . PRO A 1 102 ? 26.900 -6.045 -62.709 1.00 55.06 102 PRO A N 1
ATOM 792 C CA . PRO A 1 102 ? 27.406 -7.160 -63.473 1.00 55.06 102 PRO A CA 1
ATOM 793 C C . PRO A 1 102 ? 26.364 -7.526 -64.530 1.00 55.06 102 PRO A C 1
ATOM 795 O O . PRO A 1 102 ? 25.292 -8.021 -64.191 1.00 55.06 102 PRO A O 1
ATOM 798 N N . LEU A 1 103 ? 26.781 -7.451 -65.795 1.00 51.56 103 LEU A N 1
ATOM 799 C CA . LEU A 1 103 ? 26.162 -8.059 -66.984 1.00 51.56 103 LEU A CA 1
ATOM 800 C C . LEU A 1 103 ? 25.270 -7.127 -67.810 1.00 51.56 103 LEU A C 1
ATOM 802 O O . LEU A 1 103 ? 24.060 -7.057 -67.617 1.00 51.56 103 LEU A O 1
ATOM 806 N N . GLY A 1 104 ? 25.842 -6.604 -68.893 1.00 49.56 104 GLY A N 1
ATOM 807 C CA . GLY A 1 104 ? 25.020 -6.204 -70.025 1.00 49.56 104 GLY A CA 1
ATOM 808 C C . GLY A 1 104 ? 25.764 -5.460 -71.114 1.00 49.56 104 GLY A C 1
ATOM 809 O O . GLY A 1 104 ? 25.557 -4.270 -71.229 1.00 49.56 104 GLY A O 1
ATOM 810 N N . GLU A 1 105 ? 26.587 -6.156 -71.906 1.00 45.53 105 GLU A N 1
ATOM 811 C CA . GLU A 1 105 ? 26.730 -5.903 -73.353 1.00 45.53 105 GLU A CA 1
ATOM 812 C C . GLU A 1 105 ? 27.647 -6.978 -73.970 1.00 45.53 105 GLU A C 1
ATOM 814 O O . GLU A 1 105 ? 28.871 -6.873 -73.999 1.00 45.53 105 GLU A O 1
ATOM 819 N N . LEU A 1 106 ? 27.039 -8.079 -74.426 1.00 50.28 106 LEU A N 1
ATOM 820 C CA . LEU A 1 106 ? 27.624 -8.910 -75.477 1.00 50.28 106 LEU A CA 1
ATOM 821 C C . LEU A 1 106 ? 27.085 -8.363 -76.798 1.00 50.28 106 LEU A C 1
ATOM 823 O O . LEU A 1 106 ? 25.925 -8.604 -77.130 1.00 50.28 106 LEU A O 1
ATOM 827 N N . GLU A 1 107 ? 27.909 -7.618 -77.530 1.00 55.59 107 GLU A N 1
ATOM 828 C CA . GLU A 1 107 ? 27.590 -7.261 -78.912 1.00 55.59 107 GLU A CA 1
ATOM 829 C C . GLU A 1 107 ? 27.576 -8.530 -79.787 1.00 55.59 107 GLU A C 1
ATOM 831 O O . GLU A 1 107 ? 28.531 -9.317 -79.746 1.00 55.59 107 GLU A O 1
ATOM 836 N N . PRO A 1 108 ? 26.520 -8.773 -80.585 1.00 53.28 108 PRO A N 1
ATOM 837 C CA . PRO A 1 108 ? 26.526 -9.851 -81.557 1.00 53.28 108 PRO A CA 1
ATOM 838 C C . PRO A 1 108 ? 27.362 -9.453 -82.781 1.00 53.28 108 PRO A C 1
ATOM 840 O O . PRO A 1 108 ? 27.181 -8.391 -83.373 1.00 53.28 108 PRO A O 1
ATOM 843 N N . LEU A 1 109 ? 28.269 -10.346 -83.178 1.00 52.66 109 LEU A N 1
ATOM 844 C CA . LEU A 1 109 ? 28.982 -10.279 -84.449 1.00 52.66 109 LEU A CA 1
ATOM 845 C C . LEU A 1 109 ? 28.001 -10.552 -85.597 1.00 52.66 109 LEU A C 1
ATOM 847 O O . LEU A 1 109 ? 27.666 -11.707 -85.856 1.00 52.66 109 LEU A O 1
ATOM 851 N N . GLU A 1 110 ? 27.592 -9.513 -86.319 1.00 42.69 110 GLU A N 1
ATOM 852 C CA . GLU A 1 110 ? 26.934 -9.652 -87.620 1.00 42.69 110 GLU A CA 1
ATOM 853 C C . GLU A 1 110 ? 27.620 -8.761 -88.659 1.00 42.69 110 GLU A C 1
ATOM 855 O O . GLU A 1 110 ? 27.768 -7.555 -88.467 1.00 42.69 110 GLU A O 1
ATOM 860 N N . GLY A 1 111 ? 28.056 -9.376 -89.765 1.00 44.06 111 GLY A N 1
ATOM 861 C CA . GLY A 1 111 ? 28.587 -8.661 -90.927 1.00 44.06 111 GLY A CA 1
ATOM 862 C C . GLY A 1 111 ? 29.632 -9.410 -91.758 1.00 44.06 111 GLY A C 1
ATOM 863 O O . GLY A 1 111 ? 30.651 -8.825 -92.110 1.00 44.06 111 GLY A O 1
ATOM 864 N N . LEU A 1 112 ? 29.407 -10.695 -92.057 1.00 47.00 112 LEU A N 1
ATOM 865 C CA . LEU A 1 112 ? 29.980 -11.339 -93.244 1.00 47.00 112 LEU A CA 1
ATOM 866 C C . LEU A 1 112 ? 29.026 -11.073 -94.414 1.00 47.00 112 LEU A C 1
ATOM 868 O O . LEU A 1 112 ? 27.960 -11.679 -94.445 1.00 47.00 112 LEU A O 1
ATOM 872 N N . GLU A 1 113 ? 29.406 -10.148 -95.298 1.00 46.62 113 GLU A N 1
ATOM 873 C CA . GLU A 1 113 ? 29.343 -10.192 -96.780 1.00 46.62 113 GLU A CA 1
ATOM 874 C C . GLU A 1 113 ? 29.550 -8.796 -97.387 1.00 46.62 113 GLU A C 1
ATOM 876 O O . GLU A 1 113 ? 28.858 -7.838 -96.975 1.00 46.62 113 GLU A 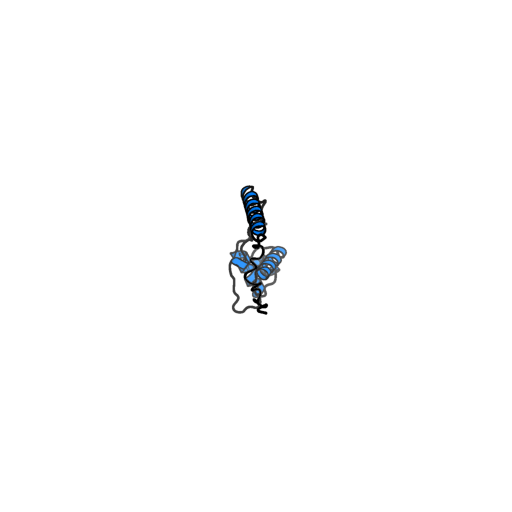O 1
#

Radius of gyration: 32.4 Å; Cα contacts (8 Å, |Δi|>4): 56; chains: 1; bounding box: 44×31×111 Å